Protein AF-A0AAN8ZR34-F1 (afdb_monomer_lite)

Sequence (64 aa):
MVTLGRCISTRGVHLDAARDMTAESFLSIFHRLCGTWSVPKQVIDDNGTNFKANTKSFLQCCSW

pLDDT: mean 79.73, std 11.39, range [46.38, 90.94]

Foldseek 3Di:
DKDWDADPVVRDIDIDDFPDPALVSVVVSLLVVCVVPHNDPDDDDPPCVSCVVPVPVSVVSRPD

Organism: Halocaridina rubra (NCBI:txid373956)

Structure (mmCIF, N/CA/C/O backbone):
data_AF-A0AAN8ZR34-F1
#
_entry.id   AF-A0AAN8ZR34-F1
#
loop_
_atom_site.group_PDB
_atom_site.id
_atom_site.type_symbol
_atom_site.label_atom_id
_atom_site.label_alt_id
_atom_site.label_comp_id
_atom_site.label_asym_id
_atom_site.label_entity_id
_atom_site.label_seq_id
_atom_site.pdbx_PDB_ins_code
_atom_site.Cartn_x
_atom_site.Cartn_y
_atom_site.Cartn_z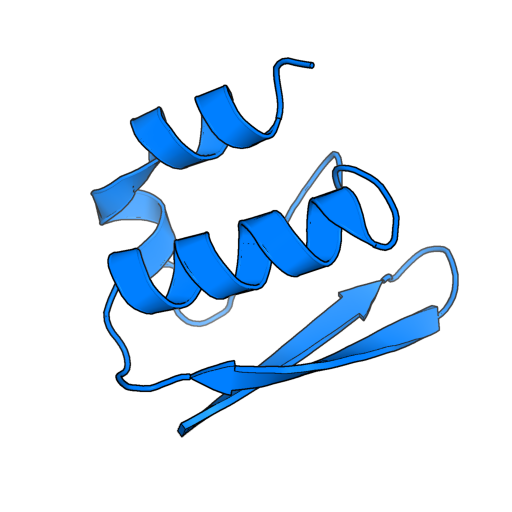
_atom_site.occupancy
_atom_site.B_iso_or_equiv
_atom_site.auth_seq_id
_atom_site.auth_comp_id
_atom_site.auth_asym_id
_atom_site.auth_atom_id
_atom_site.pdbx_PDB_model_num
ATOM 1 N N . MET A 1 1 ? -2.576 -9.019 -15.229 1.00 79.56 1 MET A N 1
ATOM 2 C CA . MET A 1 1 ? -1.836 -9.442 -14.014 1.00 79.56 1 MET A CA 1
ATOM 3 C C . MET A 1 1 ? -2.785 -9.370 -12.822 1.00 79.56 1 MET A C 1
ATOM 5 O O . MET A 1 1 ? -3.789 -8.680 -12.927 1.00 79.56 1 MET A O 1
ATOM 9 N N . VAL A 1 2 ? -2.544 -10.102 -11.734 1.00 83.00 2 VAL A N 1
ATOM 10 C CA . VAL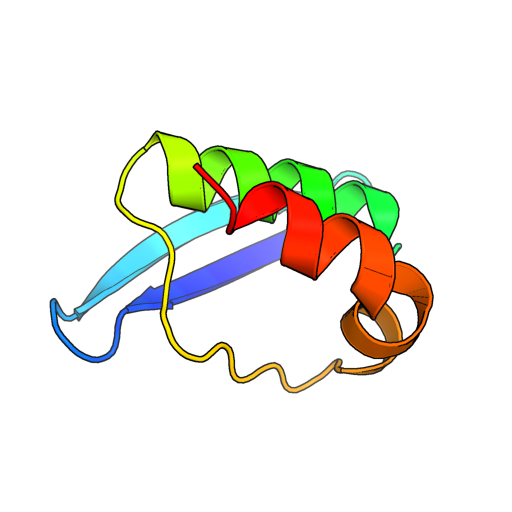 A 1 2 ? -3.432 -10.092 -10.553 1.00 83.00 2 VAL A CA 1
ATOM 11 C C . VAL A 1 2 ? -2.700 -9.443 -9.388 1.00 83.00 2 VAL A C 1
ATOM 13 O O . VAL A 1 2 ? -1.545 -9.776 -9.138 1.00 83.00 2 VAL A O 1
ATOM 16 N N . THR A 1 3 ? -3.374 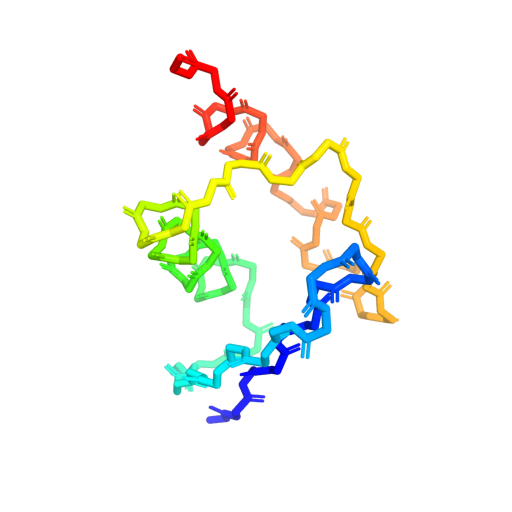-8.537 -8.686 1.00 86.00 3 THR A N 1
ATOM 17 C CA . THR A 1 3 ? -2.881 -7.918 -7.455 1.00 86.00 3 THR A CA 1
ATOM 18 C C . THR A 1 3 ? -3.679 -8.452 -6.272 1.00 86.00 3 THR A C 1
ATOM 20 O O . THR A 1 3 ? -4.908 -8.535 -6.319 1.00 86.00 3 THR A O 1
ATOM 23 N N . LEU A 1 4 ? -2.965 -8.826 -5.211 1.00 88.25 4 LEU A N 1
ATOM 24 C CA . LEU A 1 4 ? -3.525 -9.363 -3.977 1.00 88.25 4 LEU A CA 1
ATOM 25 C C . LEU A 1 4 ? -3.193 -8.416 -2.822 1.00 88.25 4 LEU A C 1
ATOM 27 O O . LEU A 1 4 ? -2.029 -8.210 -2.499 1.00 88.25 4 LEU A O 1
ATOM 31 N N . GLY A 1 5 ? -4.221 -7.877 -2.174 1.00 88.25 5 GLY A N 1
ATOM 32 C CA . GLY A 1 5 ? -4.102 -7.108 -0.940 1.00 88.25 5 GLY A CA 1
ATOM 33 C C . GLY A 1 5 ? -4.647 -7.902 0.241 1.00 88.25 5 GLY A C 1
ATOM 34 O O . GLY A 1 5 ? -5.766 -8.409 0.190 1.00 88.25 5 GLY A O 1
ATOM 35 N N . ARG A 1 6 ? -3.886 -7.995 1.333 1.00 90.00 6 ARG A N 1
ATOM 36 C CA . ARG A 1 6 ? -4.350 -8.616 2.581 1.00 90.00 6 ARG A CA 1
ATOM 37 C C . ARG A 1 6 ? -4.382 -7.588 3.699 1.00 90.00 6 ARG A C 1
ATOM 39 O O . ARG A 1 6 ? -3.359 -6.992 4.021 1.00 90.00 6 ARG A O 1
ATOM 46 N N . CYS A 1 7 ? -5.528 -7.438 4.356 1.00 88.94 7 CYS A N 1
ATOM 47 C CA . CYS A 1 7 ? -5.595 -6.690 5.604 1.00 88.94 7 CYS A CA 1
ATOM 48 C C . CYS A 1 7 ? -5.167 -7.594 6.765 1.00 88.94 7 CYS A C 1
ATOM 50 O O . CYS A 1 7 ? -5.791 -8.621 7.025 1.00 88.94 7 CYS A O 1
ATOM 52 N N . ILE A 1 8 ? -4.116 -7.213 7.491 1.00 87.69 8 ILE A N 1
ATOM 53 C CA . ILE A 1 8 ? -3.625 -7.988 8.642 1.00 87.69 8 ILE A CA 1
ATOM 54 C C . ILE A 1 8 ? -4.607 -7.914 9.823 1.00 87.69 8 ILE A C 1
ATOM 56 O O . ILE A 1 8 ? -4.775 -8.902 10.534 1.00 87.69 8 ILE A O 1
ATOM 60 N N . SER A 1 9 ? -5.290 -6.777 9.999 1.00 88.94 9 SER A N 1
ATOM 61 C CA . SER A 1 9 ? -6.223 -6.551 11.112 1.00 88.94 9 SER A CA 1
ATOM 62 C C . SER A 1 9 ? -7.509 -7.371 10.966 1.00 88.94 9 SER A C 1
ATOM 64 O O . SER A 1 9 ? -7.856 -8.155 11.845 1.00 88.94 9 SER A O 1
ATOM 66 N N . THR A 1 10 ? -8.193 -7.250 9.824 1.00 89.75 10 THR A N 1
ATOM 67 C CA . THR A 1 10 ? -9.492 -7.910 9.597 1.00 89.75 10 THR A CA 1
ATOM 68 C C . THR A 1 10 ? -9.370 -9.295 8.967 1.00 89.75 10 THR A C 1
ATOM 70 O O . THR A 1 10 ? -10.363 -10.009 8.867 1.00 89.75 10 THR A O 1
ATOM 73 N N . ARG A 1 11 ? -8.169 -9.675 8.503 1.00 89.62 11 ARG A N 1
ATOM 74 C CA . ARG A 1 11 ? -7.921 -10.849 7.644 1.00 89.62 11 ARG A CA 1
ATOM 75 C C . ARG A 1 11 ? -8.694 -10.826 6.319 1.00 89.62 11 ARG A C 1
ATOM 77 O O . ARG A 1 11 ? -8.789 -11.856 5.655 1.00 89.62 11 ARG A O 1
ATOM 84 N N . GLY A 1 12 ? -9.206 -9.663 5.914 1.00 89.88 12 GLY A N 1
ATOM 85 C CA . GLY A 1 12 ? -9.841 -9.470 4.615 1.00 89.88 12 GLY A CA 1
ATOM 86 C C . GLY A 1 12 ? -8.843 -9.624 3.468 1.00 89.88 12 GLY A C 1
ATOM 87 O O . GLY A 1 12 ? -7.680 -9.221 3.580 1.00 89.88 12 GLY A O 1
ATOM 88 N N . VAL A 1 13 ? -9.312 -10.199 2.362 1.00 90.38 13 VAL A N 1
ATOM 89 C CA . VAL A 1 13 ? -8.535 -10.384 1.135 1.00 90.38 13 VAL A CA 1
ATOM 90 C C . VAL A 1 13 ? -9.189 -9.600 0.002 1.00 90.38 13 VAL A C 1
ATOM 92 O O . VAL A 1 13 ? -10.372 -9.779 -0.273 1.00 90.38 13 VAL A O 1
ATOM 95 N N . HIS A 1 14 ? -8.420 -8.713 -0.621 1.00 89.81 14 HI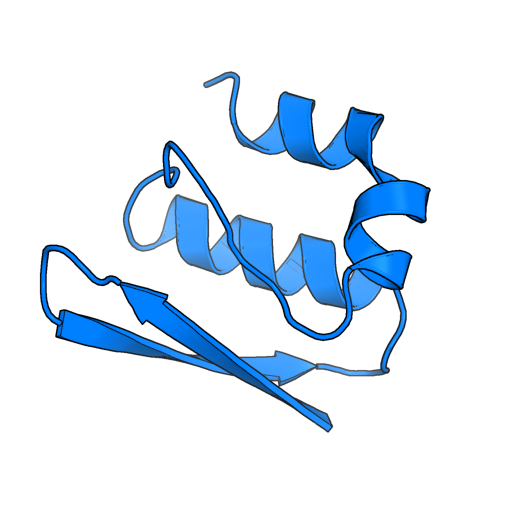S A N 1
ATOM 96 C CA . HIS A 1 14 ? -8.810 -7.930 -1.784 1.00 89.81 14 HIS A CA 1
ATOM 97 C C . HIS A 1 14 ? -8.068 -8.471 -3.004 1.00 89.81 14 HIS A C 1
ATOM 99 O O . HIS A 1 14 ? -6.839 -8.553 -3.002 1.00 89.81 14 HIS A O 1
ATOM 105 N N . LEU A 1 15 ? -8.817 -8.863 -4.027 1.00 90.94 15 LEU A N 1
ATOM 106 C CA . LEU A 1 15 ? -8.291 -9.401 -5.275 1.00 90.94 15 LEU A CA 1
ATOM 107 C C . LEU A 1 15 ? -8.724 -8.495 -6.412 1.00 90.94 15 LEU A C 1
ATOM 109 O O . LEU A 1 15 ? -9.910 -8.191 -6.538 1.00 90.94 15 LEU A O 1
ATOM 113 N N . ASP A 1 16 ? -7.766 -8.102 -7.243 1.00 89.56 16 ASP A N 1
ATOM 114 C CA . ASP A 1 16 ? -8.026 -7.174 -8.329 1.00 89.56 16 ASP A CA 1
ATOM 115 C C . ASP A 1 16 ? -7.192 -7.482 -9.572 1.00 89.56 16 ASP A C 1
ATOM 117 O O . ASP A 1 16 ? -6.074 -8.001 -9.493 1.00 89.56 16 ASP A O 1
ATOM 121 N N . ALA A 1 17 ? -7.740 -7.146 -10.735 1.00 89.88 17 ALA A N 1
ATOM 122 C CA . ALA A 1 17 ? -7.066 -7.314 -12.008 1.00 89.88 17 ALA A CA 1
ATOM 123 C C . ALA A 1 17 ? -6.284 -6.040 -12.358 1.00 89.88 17 ALA A C 1
ATOM 125 O O . ALA A 1 17 ? -6.853 -4.973 -12.587 1.00 89.88 17 ALA A O 1
ATOM 126 N N . ALA A 1 18 ? -4.963 -6.174 -12.449 1.00 86.25 18 ALA A N 1
ATOM 127 C CA . ALA A 1 18 ? -4.067 -5.147 -12.955 1.00 86.25 18 ALA A CA 1
ATOM 128 C C . ALA A 1 18 ? -3.880 -5.287 -14.467 1.00 86.25 18 ALA A C 1
ATOM 130 O O . ALA A 1 18 ? -3.668 -6.396 -14.980 1.00 86.25 18 ALA A O 1
ATOM 131 N N . ARG A 1 19 ? -3.902 -4.154 -15.177 1.00 87.12 19 ARG A N 1
ATOM 132 C CA . ARG A 1 19 ? -3.606 -4.118 -16.616 1.00 87.12 19 ARG A CA 1
ATOM 133 C C . ARG A 1 19 ? -2.134 -4.428 -16.882 1.00 87.12 19 ARG A C 1
ATOM 135 O O . ARG A 1 19 ? -1.838 -5.224 -17.766 1.00 87.12 19 ARG A O 1
ATOM 142 N N . ASP A 1 20 ? -1.240 -3.877 -16.067 1.00 86.12 20 ASP A N 1
ATOM 143 C CA . ASP A 1 20 ? 0.206 -4.074 -16.142 1.00 86.12 20 ASP A CA 1
ATOM 144 C C . ASP A 1 20 ? 0.860 -3.984 -14.747 1.00 86.12 20 ASP A C 1
ATOM 146 O O . ASP A 1 20 ? 0.189 -3.781 -13.734 1.00 86.12 20 ASP A O 1
ATOM 150 N N . MET A 1 21 ? 2.179 -4.172 -14.696 1.00 83.31 21 MET A N 1
ATOM 151 C CA . MET A 1 21 ? 2.991 -4.134 -13.473 1.00 83.31 21 MET A CA 1
ATOM 152 C C . MET A 1 21 ? 3.504 -2.728 -13.119 1.00 83.31 21 MET A C 1
ATOM 154 O O . MET A 1 21 ? 4.449 -2.605 -12.341 1.00 83.31 21 MET A O 1
ATOM 158 N N . THR A 1 22 ? 2.911 -1.674 -13.688 1.00 85.38 22 THR A N 1
ATOM 159 C CA . THR A 1 22 ? 3.359 -0.292 -13.477 1.00 85.38 22 THR A CA 1
ATOM 160 C C . THR A 1 22 ? 2.819 0.304 -12.176 1.00 85.38 22 THR A C 1
ATOM 162 O O . THR A 1 22 ? 1.808 -0.137 -11.618 1.00 85.38 22 THR A O 1
ATOM 165 N N . ALA A 1 23 ? 3.470 1.373 -11.711 1.00 83.62 23 ALA A N 1
ATOM 166 C CA . ALA A 1 23 ? 3.033 2.125 -10.540 1.00 83.62 23 ALA A CA 1
ATOM 167 C C . ALA A 1 23 ? 1.637 2.758 -10.712 1.00 83.62 23 ALA A C 1
ATOM 169 O O . ALA A 1 23 ? 0.899 2.880 -9.739 1.00 83.62 23 ALA A O 1
ATOM 170 N N . GLU A 1 24 ? 1.251 3.148 -11.930 1.00 85.06 24 GLU A N 1
ATOM 171 C CA . GLU A 1 24 ? -0.060 3.753 -12.206 1.00 85.06 24 GLU A CA 1
ATOM 172 C C . GLU A 1 24 ? -1.197 2.736 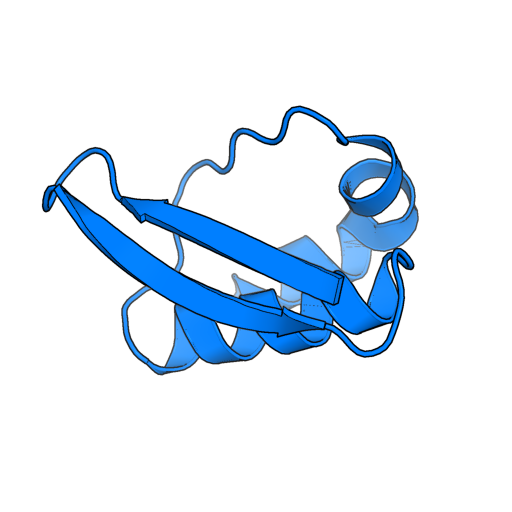-12.083 1.00 85.06 24 GLU A C 1
ATOM 174 O O . GLU A 1 24 ? -2.188 2.994 -11.391 1.00 85.06 24 GLU A O 1
ATOM 179 N N . SER A 1 25 ? -1.035 1.551 -12.685 1.00 86.56 25 SER A N 1
ATOM 180 C CA . SER A 1 25 ? -1.996 0.452 -12.523 1.00 86.56 25 SER A CA 1
ATOM 181 C C . SER A 1 25 ? -2.136 0.051 -11.058 1.00 86.56 25 SER A C 1
ATOM 183 O O . SER A 1 25 ? -3.257 -0.153 -10.584 1.00 86.56 25 SER A O 1
ATOM 185 N N . PHE A 1 26 ? -1.020 -0.003 -10.324 1.00 84.44 26 PHE A N 1
ATOM 186 C CA . PHE A 1 26 ? -1.037 -0.282 -8.893 1.00 84.44 26 PHE A CA 1
ATOM 187 C C . PHE A 1 26 ? -1.829 0.774 -8.107 1.00 84.44 26 PHE A C 1
ATOM 189 O O . PHE A 1 26 ? -2.715 0.420 -7.330 1.00 84.44 26 PHE A O 1
ATOM 196 N N . LEU A 1 27 ? -1.574 2.068 -8.330 1.00 85.62 27 LEU A N 1
ATOM 197 C CA . LEU A 1 27 ? -2.305 3.139 -7.646 1.00 85.62 27 LEU A CA 1
ATOM 198 C C . LEU A 1 27 ? -3.803 3.117 -7.946 1.00 85.62 27 LEU A C 1
ATOM 200 O O . LEU A 1 27 ? -4.605 3.366 -7.050 1.00 85.62 27 LEU A O 1
ATOM 204 N N . SER A 1 28 ? -4.197 2.800 -9.180 1.00 87.38 28 SER A N 1
ATOM 205 C CA . SER A 1 28 ? -5.612 2.688 -9.545 1.00 87.38 28 SER A CA 1
ATOM 206 C C . SER A 1 28 ? -6.323 1.571 -8.770 1.00 87.38 28 SER A C 1
ATOM 208 O O . SER A 1 28 ? -7.462 1.742 -8.332 1.00 87.38 28 SER A O 1
ATOM 210 N N . ILE A 1 29 ? -5.656 0.433 -8.562 1.00 88.38 29 ILE A N 1
ATOM 211 C CA . ILE A 1 29 ? -6.153 -0.654 -7.703 1.00 88.38 29 ILE A CA 1
ATOM 212 C C . ILE A 1 29 ? -6.185 -0.201 -6.245 1.00 88.38 29 ILE A C 1
ATOM 214 O O . ILE A 1 29 ? -7.199 -0.356 -5.568 1.00 88.38 29 ILE A O 1
ATOM 218 N N . PHE A 1 30 ? -5.105 0.415 -5.769 1.00 85.69 30 PHE A N 1
ATOM 219 C CA . PHE A 1 30 ? -4.994 0.869 -4.389 1.00 85.69 30 PHE A CA 1
ATOM 220 C C . PHE A 1 30 ? -6.070 1.902 -4.024 1.00 85.69 30 PHE A C 1
ATOM 222 O O . PHE A 1 30 ? -6.689 1.801 -2.969 1.00 85.69 30 PHE A O 1
ATOM 229 N N . HIS A 1 31 ? -6.375 2.838 -4.924 1.00 87.00 31 HIS A N 1
ATOM 230 C CA . HIS A 1 31 ? -7.459 3.801 -4.746 1.00 87.00 31 HIS A CA 1
ATOM 231 C C . HIS A 1 31 ? -8.822 3.107 -4.606 1.00 87.00 31 HIS A C 1
ATOM 233 O O . HIS A 1 31 ? -9.635 3.489 -3.764 1.00 87.00 31 HIS A O 1
ATOM 239 N N . ARG A 1 32 ? -9.083 2.055 -5.393 1.00 88.56 32 ARG A N 1
ATOM 240 C CA . ARG A 1 32 ? -10.318 1.263 -5.275 1.00 88.56 32 ARG A CA 1
ATOM 241 C C . ARG A 1 32 ? -10.371 0.477 -3.971 1.00 88.56 32 ARG A C 1
ATOM 243 O O . ARG A 1 32 ? -11.430 0.435 -3.346 1.00 88.56 32 ARG A O 1
ATOM 250 N N . LEU A 1 33 ? -9.247 -0.081 -3.527 1.00 86.75 33 LEU A N 1
ATOM 251 C CA . LEU A 1 33 ? -9.136 -0.744 -2.228 1.00 86.75 33 LEU A CA 1
ATOM 252 C C . LEU A 1 33 ? -9.466 0.228 -1.086 1.00 86.75 33 LEU A C 1
ATOM 254 O O . LEU A 1 33 ? -10.325 -0.079 -0.260 1.00 86.75 33 LEU A O 1
ATOM 258 N N . CYS A 1 34 ? -8.852 1.414 -1.074 1.00 86.50 34 CYS A N 1
ATOM 259 C CA . CYS A 1 34 ? -9.110 2.447 -0.068 1.00 86.50 34 CYS A CA 1
ATOM 260 C C . CYS A 1 34 ? -10.561 2.940 -0.090 1.00 86.50 34 CYS A C 1
ATOM 262 O O . CYS A 1 34 ? -11.152 3.101 0.973 1.00 86.50 34 CYS A O 1
ATOM 264 N N . GLY A 1 35 ? -11.143 3.143 -1.279 1.00 85.75 35 GLY A N 1
ATOM 265 C CA . GLY A 1 35 ? -12.532 3.587 -1.428 1.00 85.75 35 GLY A CA 1
ATOM 266 C C . GLY A 1 35 ? -13.575 2.521 -1.075 1.00 85.75 35 GLY A C 1
ATOM 267 O O . GLY A 1 35 ? -14.683 2.864 -0.679 1.00 85.75 35 GLY A O 1
ATOM 268 N N . THR A 1 36 ? -13.236 1.234 -1.202 1.00 86.81 36 THR A N 1
ATOM 269 C CA . THR A 1 36 ? -14.144 0.135 -0.828 1.00 86.81 36 THR A CA 1
ATOM 270 C C . THR A 1 36 ? -14.081 -0.149 0.667 1.00 86.81 36 THR A C 1
ATOM 272 O O . THR A 1 36 ? -15.094 -0.492 1.274 1.00 86.81 36 THR A O 1
ATOM 275 N N . TRP A 1 37 ? -12.889 -0.057 1.256 1.00 86.06 37 TRP A N 1
ATOM 276 C CA . TRP A 1 37 ? -12.653 -0.378 2.659 1.00 86.06 37 TRP A CA 1
ATOM 277 C C . TRP A 1 37 ? -12.241 0.873 3.429 1.00 86.06 37 TRP A C 1
ATOM 279 O O . TRP A 1 37 ? -13.072 1.707 3.766 1.00 86.06 37 TRP A O 1
ATOM 289 N N . SER A 1 38 ? -10.959 0.992 3.746 1.00 82.38 38 SER A N 1
ATOM 290 C CA . SER A 1 38 ? -10.404 2.125 4.463 1.00 82.38 38 SER A CA 1
ATOM 291 C C . SER A 1 38 ? -8.970 2.334 4.019 1.00 82.38 38 SER A C 1
ATOM 293 O O . SER A 1 38 ? -8.316 1.414 3.523 1.00 82.38 38 SER A O 1
ATOM 295 N N . VAL A 1 39 ? -8.451 3.530 4.268 1.00 86.00 39 VAL A N 1
ATOM 296 C CA . VAL A 1 39 ? -7.051 3.844 4.005 1.00 86.00 39 VAL A CA 1
ATOM 297 C C . VAL A 1 39 ? -6.160 3.089 5.005 1.00 86.00 39 VAL A C 1
ATOM 299 O O . VAL A 1 39 ? -6.279 3.305 6.216 1.00 86.00 39 VAL A O 1
ATOM 302 N N . PRO A 1 40 ? -5.274 2.181 4.555 1.00 84.88 40 PRO A N 1
ATOM 303 C CA . PRO A 1 40 ? -4.362 1.492 5.453 1.00 84.88 40 PRO A CA 1
ATOM 304 C C . PRO A 1 40 ? -3.278 2.456 5.950 1.00 84.88 40 PRO A C 1
ATOM 306 O O . PRO A 1 40 ? -2.636 3.152 5.168 1.00 84.88 40 PRO A O 1
ATOM 309 N N . LYS A 1 41 ? -3.018 2.451 7.263 1.00 84.25 41 LYS A N 1
ATOM 310 C CA . LYS A 1 41 ? -1.961 3.276 7.878 1.00 84.25 41 LYS A CA 1
ATOM 311 C C . LYS A 1 41 ? -0.552 2.881 7.418 1.00 84.25 41 LYS A C 1
ATOM 313 O O . LYS A 1 41 ? 0.356 3.707 7.412 1.00 84.25 41 LYS A O 1
ATOM 318 N N . GLN A 1 42 ? -0.362 1.611 7.077 1.00 83.50 42 GLN A N 1
ATOM 319 C CA . GLN A 1 42 ? 0.900 1.064 6.602 1.00 83.50 42 GLN A CA 1
ATOM 320 C C . GLN A 1 42 ? 0.614 0.033 5.516 1.00 83.50 42 GLN A C 1
ATOM 322 O O . GLN A 1 42 ? -0.284 -0.796 5.664 1.00 83.50 42 GLN A O 1
ATOM 327 N N . VAL A 1 43 ? 1.400 0.083 4.445 1.00 84.25 43 VAL A N 1
ATOM 328 C CA . VAL A 1 43 ? 1.372 -0.896 3.360 1.00 84.25 43 VAL A CA 1
ATOM 329 C C . VAL A 1 43 ? 2.757 -1.510 3.250 1.00 84.25 43 VAL A C 1
ATOM 331 O O . VAL A 1 43 ? 3.759 -0.797 3.295 1.00 84.25 43 VAL A O 1
ATOM 334 N N . ILE A 1 44 ? 2.799 -2.835 3.163 1.00 84.50 44 ILE A N 1
ATOM 335 C CA . ILE A 1 44 ? 4.022 -3.616 2.999 1.00 84.50 44 ILE A CA 1
ATOM 336 C C . ILE A 1 44 ? 3.863 -4.367 1.687 1.00 84.50 44 ILE A C 1
ATOM 338 O O . ILE A 1 44 ? 2.909 -5.126 1.529 1.00 84.50 44 ILE A O 1
ATOM 342 N N . ASP A 1 45 ? 4.781 -4.119 0.766 1.00 82.88 45 ASP A N 1
ATOM 343 C CA . ASP A 1 45 ? 4.781 -4.690 -0.573 1.00 82.88 45 ASP A CA 1
ATOM 344 C C . ASP A 1 45 ? 6.169 -5.251 -0.872 1.00 82.88 45 ASP A C 1
ATOM 346 O O . ASP A 1 45 ? 7.186 -4.633 -0.541 1.00 82.88 45 ASP A O 1
ATOM 350 N N . ASP A 1 46 ? 6.206 -6.440 -1.463 1.00 80.25 46 ASP A N 1
ATOM 351 C CA . ASP A 1 46 ? 7.441 -7.121 -1.848 1.00 80.25 46 ASP A CA 1
ATOM 352 C C . ASP A 1 46 ? 8.053 -6.529 -3.129 1.00 80.25 46 ASP A C 1
ATOM 354 O O . ASP A 1 46 ? 9.267 -6.606 -3.326 1.00 80.25 46 ASP A O 1
ATOM 358 N N . ASN A 1 47 ? 7.249 -5.842 -3.946 1.00 72.56 47 ASN A N 1
ATOM 359 C CA . ASN A 1 47 ? 7.637 -5.170 -5.183 1.00 72.56 47 ASN A CA 1
ATOM 360 C C . ASN A 1 47 ? 7.652 -3.631 -5.041 1.00 72.56 47 ASN A C 1
ATOM 362 O O . ASN A 1 47 ? 7.159 -2.874 -5.891 1.00 72.56 47 ASN A O 1
ATOM 366 N N . GLY A 1 48 ? 8.274 -3.151 -3.957 1.00 65.50 48 GLY A N 1
ATOM 367 C CA . GLY A 1 48 ? 8.258 -1.748 -3.517 1.00 65.50 48 GLY A CA 1
ATOM 368 C C . GLY A 1 48 ? 8.800 -0.705 -4.511 1.00 65.50 48 GLY A C 1
ATOM 369 O O . GLY A 1 48 ? 8.729 0.497 -4.247 1.00 65.50 48 GLY A O 1
ATOM 370 N N . THR A 1 49 ? 9.324 -1.118 -5.666 1.00 68.56 49 THR A N 1
ATOM 371 C CA . THR A 1 49 ? 9.672 -0.249 -6.801 1.00 68.56 49 THR A CA 1
ATOM 372 C C . THR A 1 49 ? 8.478 0.565 -7.301 1.00 68.56 49 THR A C 1
ATOM 374 O O . THR A 1 49 ? 8.625 1.759 -7.563 1.00 68.56 49 THR A O 1
ATOM 377 N N . ASN A 1 50 ? 7.287 -0.039 -7.343 1.00 68.12 50 ASN A N 1
ATOM 378 C CA . ASN A 1 50 ? 6.058 0.647 -7.756 1.00 68.12 50 ASN A CA 1
ATOM 379 C C . ASN A 1 50 ? 5.636 1.735 -6.759 1.00 68.12 50 ASN A C 1
ATOM 381 O O . ASN A 1 50 ? 5.155 2.795 -7.154 1.00 68.12 50 ASN A O 1
ATOM 385 N N . PHE A 1 51 ? 5.891 1.510 -5.470 1.00 65.75 51 PHE A N 1
ATOM 386 C CA . PHE A 1 51 ? 5.611 2.482 -4.415 1.00 65.75 51 PHE A CA 1
ATOM 387 C C . PHE A 1 51 ? 6.599 3.645 -4.418 1.00 65.75 51 PHE A C 1
ATOM 389 O O . PHE A 1 51 ? 6.185 4.798 -4.335 1.00 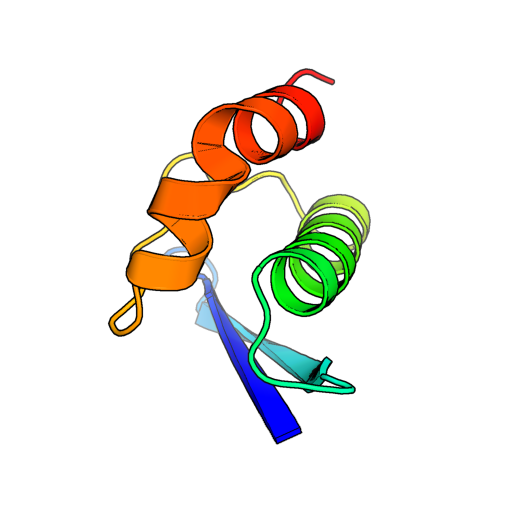65.75 51 PHE A O 1
ATOM 396 N N . LYS A 1 52 ? 7.902 3.366 -4.561 1.00 65.75 52 LYS A N 1
ATOM 397 C CA . LYS A 1 52 ? 8.943 4.408 -4.568 1.00 65.75 52 LYS A CA 1
ATOM 398 C C . LYS A 1 52 ? 8.806 5.373 -5.743 1.00 65.75 52 LYS A C 1
ATOM 400 O O . LYS A 1 52 ? 9.089 6.557 -5.579 1.00 65.75 52 LYS A O 1
ATOM 405 N N . ALA A 1 53 ? 8.369 4.883 -6.903 1.00 62.91 53 ALA A N 1
ATOM 406 C CA . ALA A 1 53 ? 8.164 5.713 -8.088 1.00 62.91 53 ALA A CA 1
ATOM 407 C C . ALA A 1 53 ? 7.035 6.745 -7.907 1.00 62.91 53 ALA A C 1
ATOM 409 O O . ALA A 1 53 ? 7.068 7.797 -8.539 1.00 62.91 53 ALA A O 1
ATOM 410 N N . ASN A 1 54 ? 6.058 6.469 -7.035 1.00 65.69 54 ASN A N 1
ATOM 411 C CA . ASN A 1 54 ? 4.808 7.228 -6.961 1.00 65.69 54 ASN A CA 1
ATOM 412 C C . ASN A 1 54 ? 4.386 7.602 -5.526 1.00 65.69 54 ASN A C 1
ATOM 414 O O . ASN A 1 54 ? 3.211 7.796 -5.222 1.00 65.69 54 ASN A O 1
ATOM 418 N N . THR A 1 55 ? 5.356 7.772 -4.625 1.00 64.69 55 THR A N 1
ATOM 419 C CA . THR A 1 55 ? 5.123 8.120 -3.211 1.00 64.69 55 THR A CA 1
ATOM 420 C C . THR A 1 55 ? 4.253 9.372 -3.029 1.00 64.69 55 THR A C 1
ATOM 422 O O . THR A 1 55 ? 3.462 9.448 -2.092 1.00 64.69 55 THR A O 1
ATOM 425 N N . LYS A 1 56 ? 4.365 10.362 -3.927 1.00 63.97 56 LYS A N 1
ATOM 426 C CA . LYS A 1 56 ? 3.604 11.622 -3.840 1.00 63.97 56 LYS A CA 1
ATOM 427 C C . LYS A 1 56 ? 2.103 11.416 -4.063 1.00 63.97 56 LYS A C 1
ATOM 429 O O . LYS A 1 56 ? 1.297 11.908 -3.281 1.00 63.97 56 LYS A O 1
ATOM 434 N N . SER A 1 57 ? 1.739 10.674 -5.105 1.00 62.28 57 SER A N 1
ATOM 435 C CA . SER A 1 57 ? 0.348 10.361 -5.453 1.00 62.28 57 SER A CA 1
ATOM 436 C C . SER A 1 57 ? -0.270 9.357 -4.476 1.00 62.28 57 SER A C 1
ATOM 438 O O . SER A 1 57 ? -1.458 9.447 -4.173 1.00 62.28 57 SER A O 1
ATOM 440 N N . PHE A 1 58 ? 0.544 8.469 -3.897 1.00 64.50 58 PHE A N 1
ATOM 441 C CA . PHE A 1 58 ? 0.122 7.584 -2.812 1.00 64.50 58 PHE A CA 1
ATOM 442 C C . PHE A 1 58 ? -0.319 8.356 -1.555 1.00 64.50 58 PHE A C 1
ATOM 444 O O . PHE A 1 58 ? -1.397 8.100 -1.027 1.00 64.50 58 PHE A O 1
ATOM 451 N N . LEU A 1 59 ? 0.470 9.339 -1.101 1.00 61.22 59 LEU A N 1
ATOM 452 C CA . LEU A 1 59 ? 0.124 10.162 0.069 1.00 61.22 59 LEU A CA 1
ATOM 453 C C . LEU A 1 59 ? -1.161 10.976 -0.143 1.00 61.22 59 LEU A C 1
ATOM 455 O O . LEU A 1 59 ? -1.937 11.139 0.793 1.00 61.22 59 LEU A O 1
ATOM 459 N N . GLN A 1 60 ? -1.409 11.435 -1.372 1.00 61.72 60 GLN A N 1
ATOM 460 C CA . GLN A 1 60 ? -2.620 12.176 -1.728 1.00 61.72 60 GLN A CA 1
ATOM 461 C C . GLN A 1 60 ? -3.880 11.293 -1.731 1.00 61.72 60 GLN A C 1
ATOM 463 O O . GLN A 1 60 ? -4.962 11.756 -1.388 1.00 61.72 60 GLN A O 1
ATOM 468 N N . CYS A 1 61 ? -3.758 10.004 -2.066 1.00 57.81 61 CYS A N 1
ATOM 469 C CA . CYS A 1 61 ? -4.875 9.059 -1.974 1.00 57.81 61 CYS A CA 1
ATOM 470 C C . CYS A 1 61 ? -5.329 8.825 -0.518 1.00 57.81 61 CYS A C 1
ATOM 472 O O . CYS A 1 61 ? -6.472 8.443 -0.277 1.00 57.81 61 CYS A O 1
ATOM 474 N N . CYS A 1 62 ? -4.431 9.054 0.442 1.00 55.44 62 CYS A N 1
ATOM 475 C CA . CYS A 1 62 ? -4.633 8.818 1.868 1.00 55.44 62 CYS A CA 1
ATOM 476 C C . CYS A 1 62 ? -5.011 10.085 2.662 1.00 55.44 62 CYS A C 1
ATOM 478 O O . CYS A 1 62 ? -5.133 9.998 3.880 1.00 55.44 62 CYS A O 1
ATOM 480 N N . SER A 1 63 ? -5.150 11.249 2.011 1.00 53.94 63 SER A N 1
ATOM 481 C CA . SER A 1 63 ? -5.363 12.552 2.665 1.00 53.94 63 SER A CA 1
ATOM 482 C C . SER A 1 63 ? -6.819 13.047 2.642 1.00 53.94 63 SER A C 1
ATOM 484 O O . SER A 1 63 ? -7.038 14.258 2.582 1.00 53.94 63 SER A O 1
ATOM 486 N N . TRP A 1 64 ? -7.791 12.132 2.640 1.00 46.38 64 TRP A N 1
ATOM 487 C CA . TRP A 1 64 ? -9.204 12.450 2.882 1.00 46.38 64 TRP A CA 1
ATOM 488 C C . TRP A 1 64 ? -9.508 12.465 4.380 1.00 46.38 64 TRP A C 1
ATOM 490 O O . TRP A 1 64 ? -8.973 11.581 5.090 1.00 46.38 64 TRP A O 1
#

Radius of gyration: 11.09 Å; chains: 1; bounding box: 24×23×28 Å

Secondary structure (DSSP, 8-state):
-EEEEE-TTT--EEEEE-SSSSHHHHHHHHHHHHHHS---S----TTTHHHHHTHHHHHHHT--

InterPro domains:
  IPR036397 Ribonuclease H superfamily [G3DSA:3.30.420.10] (1-64)